Protein AF-A0A0X8IFS4-F1 (afdb_monomer_lite)

Secondary structure (DSSP, 8-state):
--S-SSEEEEEEETTTTEEEEEEEETT-EEEEEEEE-TTSSEEEEEEEEE-TTS-S--SGGGSSEEEEEEEEE-STT--EEEEE-S-TT------

Radius of gyration: 15.78 Å; chains: 1; bounding box: 37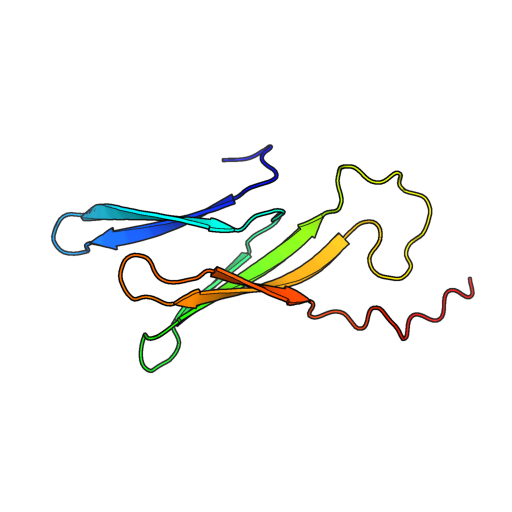×25×42 Å

InterPro domains:
  IPR011045 Nitrous oxide reductase, N-terminal [SSF50974] (5-50)
  IPR015943 WD40/YVTN repeat-like-containing domain superfamily [G3DSA:2.130.10.10] (1-95)

Foldseek 3Di:
DPDDQKDWDFDADPVVRDGPDIDIDHQWDDWDDWDADPVRQKIKIWTKGAPVVDDDDAPALQPGIFTKIWIFGRPVVTDIDIDGPDPRPPDPRDD

pLDDT: mean 92.8, std 10.48, range [56.62, 98.69]

Structure (mmCIF, N/CA/C/O backbone):
data_AF-A0A0X8IFS4-F1
#
_entry.id   AF-A0A0X8IFS4-F1
#
loop_
_atom_site.group_PDB
_atom_site.id
_atom_site.type_symbol
_atom_site.label_atom_id
_atom_site.label_alt_id
_atom_site.label_comp_id
_atom_site.label_asym_id
_atom_site.label_entity_id
_atom_site.label_seq_id
_atom_site.pdbx_PDB_ins_code
_atom_site.Cartn_x
_atom_site.Cartn_y
_atom_site.Cartn_z
_atom_site.occupancy
_atom_site.B_iso_or_equiv
_atom_site.auth_seq_id
_atom_site.auth_comp_id
_atom_site.auth_asym_id
_atom_site.auth_atom_id
_atom_site.pdbx_PDB_model_num
ATOM 1 N N . THR A 1 1 ? -7.268 9.682 -4.623 1.00 64.50 1 THR A N 1
ATOM 2 C CA . THR A 1 1 ? -7.220 10.571 -5.810 1.00 64.50 1 THR A CA 1
ATOM 3 C C . THR A 1 1 ? -6.195 10.044 -6.804 1.00 64.50 1 THR A C 1
ATOM 5 O O . THR A 1 1 ? -5.348 9.245 -6.418 1.00 64.50 1 THR A O 1
ATOM 8 N N . THR A 1 2 ? -6.292 10.414 -8.083 1.00 90.44 2 THR A N 1
ATOM 9 C CA . THR A 1 2 ? -5.339 10.022 -9.142 1.00 90.44 2 THR A CA 1
ATOM 10 C C . THR A 1 2 ? -4.207 11.052 -9.281 1.00 90.44 2 THR A C 1
ATOM 12 O O . THR A 1 2 ? -4.281 12.133 -8.699 1.00 90.44 2 THR A O 1
ATOM 15 N N . GLY A 1 3 ? -3.133 10.712 -10.009 1.00 92.56 3 GLY A N 1
ATOM 16 C CA . GLY A 1 3 ? -2.038 11.649 -10.313 1.00 92.56 3 GLY A CA 1
ATOM 17 C C . GLY A 1 3 ? -1.095 11.973 -9.146 1.00 92.56 3 GLY A C 1
ATOM 18 O O . GLY A 1 3 ? -0.507 13.050 -9.123 1.00 92.56 3 GLY A O 1
ATOM 19 N N . ARG A 1 4 ? -0.954 11.076 -8.158 1.00 95.50 4 ARG A N 1
ATOM 20 C CA . ARG A 1 4 ? -0.031 11.246 -7.021 1.00 95.50 4 ARG A CA 1
ATOM 21 C C . ARG A 1 4 ? 0.899 10.048 -6.862 1.00 95.50 4 ARG A C 1
ATOM 23 O O . ARG A 1 4 ? 0.441 8.909 -6.938 1.00 95.50 4 ARG A O 1
ATOM 30 N N . ILE A 1 5 ? 2.175 10.340 -6.599 1.00 96.38 5 ILE A N 1
ATOM 31 C CA . ILE A 1 5 ? 3.231 9.346 -6.329 1.00 96.38 5 ILE A CA 1
ATOM 32 C C . ILE A 1 5 ? 3.201 8.826 -4.887 1.00 96.38 5 ILE A C 1
ATOM 34 O O . ILE A 1 5 ? 3.707 7.750 -4.607 1.00 96.38 5 ILE A O 1
ATOM 38 N N . ASN A 1 6 ? 2.587 9.577 -3.972 1.00 97.44 6 ASN A N 1
ATOM 39 C CA . ASN A 1 6 ? 2.357 9.167 -2.593 1.00 97.44 6 ASN A CA 1
ATOM 40 C C . ASN A 1 6 ? 0.853 8.959 -2.424 1.00 97.44 6 ASN A C 1
ATOM 42 O O . ASN A 1 6 ? 0.075 9.903 -2.607 1.00 97.44 6 ASN A O 1
ATOM 46 N N . ARG A 1 7 ? 0.449 7.726 -2.123 1.00 97.81 7 ARG A N 1
ATOM 47 C CA . ARG A 1 7 ? -0.950 7.347 -1.885 1.00 97.81 7 ARG A CA 1
ATOM 48 C C . ARG A 1 7 ? -1.135 6.982 -0.423 1.00 97.81 7 ARG A C 1
ATOM 50 O O . ARG A 1 7 ? -0.158 6.818 0.303 1.00 97.81 7 ARG A O 1
ATOM 57 N N . THR A 1 8 ? -2.378 6.911 0.026 1.00 97.81 8 THR A N 1
ATOM 58 C CA . THR A 1 8 ? -2.686 6.821 1.452 1.00 97.81 8 THR A CA 1
ATOM 59 C C . THR A 1 8 ? -3.628 5.672 1.781 1.00 97.81 8 THR A C 1
ATOM 61 O O . THR A 1 8 ? -4.359 5.187 0.917 1.00 97.81 8 THR A O 1
ATOM 64 N N . VAL A 1 9 ? -3.596 5.268 3.050 1.00 98.06 9 VAL A N 1
ATOM 65 C CA . VAL A 1 9 ? -4.578 4.403 3.709 1.00 98.06 9 VAL A CA 1
ATOM 66 C C . VAL A 1 9 ? -5.168 5.192 4.873 1.00 98.06 9 VAL A C 1
ATOM 68 O O . VAL A 1 9 ? -4.419 5.714 5.703 1.00 98.06 9 VAL A O 1
ATOM 71 N N . ASP A 1 10 ? -6.494 5.275 4.924 1.00 98.31 10 ASP A N 1
ATOM 72 C CA . ASP A 1 10 ? -7.220 5.940 6.004 1.00 98.31 10 ASP A CA 1
ATOM 73 C C . ASP A 1 10 ? -7.700 4.908 7.026 1.00 98.31 10 ASP A C 1
ATOM 75 O O . ASP A 1 10 ? -8.299 3.891 6.674 1.00 98.31 10 ASP A O 1
ATOM 79 N N . PHE A 1 11 ? -7.456 5.191 8.301 1.00 98.25 11 PHE A N 1
ATOM 80 C CA . PHE A 1 11 ? -8.016 4.468 9.432 1.00 98.25 11 PHE A CA 1
ATOM 81 C C . PHE A 1 11 ? -9.251 5.223 9.912 1.00 98.25 11 PHE A C 1
ATOM 83 O O . PHE A 1 11 ? -9.184 6.416 10.220 1.00 98.25 11 PHE A O 1
ATOM 90 N N . VAL A 1 12 ? -10.383 4.526 9.963 1.00 98.25 12 VAL A N 1
ATOM 91 C CA . VAL A 1 12 ? -11.694 5.098 10.285 1.00 98.25 12 VAL A CA 1
ATOM 92 C C . VAL A 1 12 ? -12.198 4.493 11.588 1.00 98.25 12 VAL A C 1
ATOM 94 O O . VAL A 1 12 ? -12.222 3.273 11.739 1.00 98.25 12 VAL A O 1
ATOM 97 N N . ASP A 1 13 ? -12.626 5.342 12.517 1.00 97.62 13 ASP A N 1
ATOM 98 C CA . ASP A 1 13 ? -13.389 4.904 13.682 1.00 97.62 13 ASP A CA 1
ATOM 99 C C . ASP A 1 13 ? -14.821 4.564 13.255 1.00 97.62 13 ASP A C 1
ATOM 101 O O . ASP A 1 13 ? -15.563 5.420 12.771 1.00 97.62 13 ASP A O 1
ATOM 105 N N . LEU A 1 14 ? -15.217 3.307 13.451 1.00 97.00 14 LEU A N 1
ATOM 106 C CA . LEU A 1 14 ? -16.520 2.796 13.030 1.00 97.00 14 LEU A CA 1
ATOM 107 C C . LEU A 1 14 ? -17.682 3.359 13.854 1.00 97.00 14 LEU A C 1
ATOM 109 O O . LEU A 1 14 ? -18.793 3.441 13.336 1.00 97.00 14 LEU A O 1
ATOM 113 N N . ALA A 1 15 ? -17.452 3.758 15.110 1.00 98.19 15 ALA A N 1
ATOM 114 C CA . ALA A 1 15 ? -18.516 4.307 15.949 1.00 98.19 15 ALA A CA 1
ATOM 115 C C . ALA A 1 15 ? -18.932 5.710 15.486 1.00 98.19 15 ALA A C 1
ATOM 117 O O . ALA A 1 15 ? -20.110 6.061 15.532 1.00 98.19 15 ALA A O 1
ATOM 118 N N . THR A 1 16 ? -17.964 6.513 15.036 1.00 97.88 16 THR A N 1
ATOM 119 C CA . THR A 1 16 ? -18.188 7.913 14.643 1.00 97.88 16 THR A CA 1
ATOM 120 C C . THR A 1 16 ? -18.170 8.146 13.134 1.00 97.88 16 THR A C 1
ATOM 122 O O . THR A 1 16 ? -18.582 9.216 12.683 1.00 97.88 16 THR A O 1
ATOM 125 N N . GLY A 1 17 ? -17.682 7.183 12.348 1.00 97.88 17 GLY A N 1
ATOM 126 C CA . GLY A 1 17 ? -17.477 7.314 10.905 1.00 97.88 17 GLY A CA 1
ATOM 127 C C . GLY A 1 17 ? -16.374 8.306 10.526 1.00 97.88 17 GLY A C 1
ATOM 128 O O . GLY A 1 17 ? -16.321 8.754 9.380 1.00 97.88 17 GLY A O 1
ATOM 129 N N . LYS A 1 18 ? -15.515 8.702 11.473 1.00 98.25 18 LYS A N 1
ATOM 130 C CA . LYS A 1 18 ? -14.467 9.706 11.252 1.00 98.25 18 LYS A CA 1
ATOM 131 C C . LYS A 1 18 ? -13.124 9.053 10.962 1.00 98.25 18 LYS A C 1
ATOM 133 O O . LYS A 1 18 ? -12.765 8.051 11.574 1.00 98.25 18 LYS A O 1
ATOM 138 N N . ILE A 1 19 ? -12.353 9.674 10.073 1.00 98.44 19 ILE A N 1
ATOM 139 C CA . ILE A 1 19 ? -10.938 9.341 9.888 1.00 98.44 19 ILE A CA 1
ATOM 140 C C . ILE A 1 19 ? -10.195 9.738 11.166 1.00 98.44 19 ILE A C 1
ATOM 142 O O . ILE A 1 19 ? -10.246 10.898 11.576 1.00 98.44 19 ILE A O 1
ATOM 146 N N . ILE A 1 20 ? -9.525 8.772 11.787 1.00 97.88 20 ILE A N 1
ATOM 147 C CA . ILE A 1 20 ? -8.701 8.978 12.986 1.00 97.88 20 ILE A CA 1
ATOM 148 C C . ILE A 1 20 ? -7.215 9.082 12.650 1.00 97.88 20 ILE A C 1
ATOM 150 O O . ILE A 1 20 ? -6.458 9.684 13.406 1.00 97.88 20 ILE A O 1
ATOM 154 N N . GLU A 1 21 ? -6.796 8.527 11.511 1.00 98.31 21 GLU A N 1
ATOM 155 C CA . GLU A 1 21 ? -5.420 8.598 11.035 1.00 98.31 21 GLU A CA 1
ATOM 156 C C . GLU A 1 21 ? -5.373 8.379 9.517 1.00 98.31 21 GLU A C 1
ATOM 158 O O . GLU A 1 21 ? -6.061 7.509 8.991 1.00 98.31 21 GLU A O 1
ATOM 163 N N . THR A 1 22 ? -4.524 9.128 8.815 1.00 98.19 22 THR A N 1
ATOM 164 C CA . THR A 1 22 ? -4.202 8.896 7.401 1.00 98.19 22 THR A CA 1
ATOM 165 C C . THR A 1 22 ? -2.718 8.594 7.298 1.00 98.19 22 THR A C 1
ATOM 167 O O . THR A 1 22 ? -1.886 9.422 7.674 1.00 98.19 22 THR A O 1
ATOM 170 N N . ARG A 1 23 ? -2.363 7.428 6.755 1.00 98.12 23 ARG A N 1
ATOM 171 C CA . ARG A 1 23 ? -0.962 7.034 6.570 1.00 98.12 23 ARG A CA 1
ATOM 172 C C . ARG A 1 23 ? -0.570 7.013 5.115 1.00 98.12 23 ARG A C 1
ATOM 174 O O . ARG A 1 23 ? -1.307 6.525 4.265 1.00 98.12 23 ARG A O 1
ATOM 181 N N . THR A 1 24 ? 0.622 7.528 4.842 1.00 98.00 24 THR A N 1
ATOM 182 C CA . THR A 1 24 ? 1.177 7.597 3.491 1.00 98.00 24 THR A CA 1
ATOM 183 C C . THR A 1 24 ? 2.004 6.354 3.186 1.00 98.00 24 THR A C 1
ATOM 185 O O . THR A 1 24 ? 2.905 6.003 3.942 1.00 98.00 24 THR A O 1
ATOM 188 N N . ILE A 1 25 ? 1.729 5.732 2.041 1.00 98.00 25 ILE A N 1
ATOM 189 C CA . ILE A 1 25 ? 2.606 4.767 1.383 1.00 98.00 25 ILE A CA 1
ATOM 190 C C . ILE A 1 25 ? 3.369 5.543 0.307 1.00 98.00 25 ILE A C 1
ATOM 192 O O . ILE A 1 25 ? 2.812 5.928 -0.730 1.00 98.00 25 ILE A O 1
ATOM 196 N N . TYR A 1 26 ? 4.638 5.829 0.582 1.00 97.00 26 TYR A N 1
ATOM 197 C CA . TYR A 1 26 ? 5.497 6.584 -0.326 1.00 97.00 26 TYR A CA 1
ATOM 198 C C . TYR A 1 26 ? 5.786 5.799 -1.606 1.00 97.00 26 TYR A C 1
ATOM 200 O O . TYR A 1 26 ? 5.914 4.579 -1.559 1.00 97.00 26 TYR A O 1
ATOM 208 N N . GLN A 1 27 ? 5.904 6.516 -2.728 1.00 96.94 27 GLN A N 1
ATOM 209 C CA . GLN A 1 27 ? 6.223 5.942 -4.043 1.00 96.94 27 GLN A CA 1
ATOM 210 C C . GLN A 1 27 ? 5.321 4.755 -4.413 1.00 96.94 27 GLN A C 1
ATOM 212 O O . GLN A 1 27 ? 5.799 3.682 -4.753 1.00 96.94 27 GLN A O 1
ATOM 217 N N . SER A 1 28 ? 4.005 4.938 -4.336 1.00 97.69 28 SER A N 1
ATOM 218 C CA . SER A 1 28 ? 3.039 3.873 -4.598 1.00 97.69 28 SER A CA 1
ATOM 219 C C . SER A 1 28 ? 2.063 4.216 -5.719 1.00 97.69 28 SER A C 1
ATOM 221 O O . SER A 1 28 ? 1.614 5.353 -5.904 1.00 97.69 28 SER A O 1
ATOM 223 N N . ALA A 1 29 ? 1.697 3.188 -6.471 1.00 97.44 29 ALA A N 1
ATOM 224 C CA . ALA A 1 29 ? 0.706 3.207 -7.525 1.00 97.44 29 ALA A CA 1
ATOM 225 C C . ALA A 1 29 ? -0.203 1.979 -7.421 1.00 97.44 29 ALA A C 1
ATOM 227 O O . ALA A 1 29 ? 0.117 0.999 -6.758 1.00 97.44 29 ALA A O 1
ATOM 228 N N . ASN A 1 30 ? -1.370 2.069 -8.063 1.00 96.69 30 ASN A N 1
ATOM 229 C CA . ASN A 1 30 ? -2.232 0.916 -8.327 1.00 96.69 30 ASN A CA 1
ATOM 230 C C . ASN A 1 30 ? -2.521 0.015 -7.108 1.00 96.69 30 ASN A C 1
ATOM 232 O O . ASN A 1 30 ? -2.464 -1.201 -7.207 1.00 96.69 30 ASN A O 1
ATOM 236 N N . LEU A 1 31 ? -2.888 0.606 -5.963 1.00 97.75 31 LEU A N 1
ATOM 237 C CA . LEU A 1 31 ? -3.363 -0.149 -4.795 1.00 97.75 31 LEU A CA 1
ATOM 238 C C . LEU A 1 31 ? -4.649 -0.907 -5.168 1.00 97.75 31 LEU A C 1
ATOM 240 O O . LEU A 1 31 ? -5.622 -0.270 -5.588 1.00 97.75 31 LEU A O 1
ATOM 244 N N . ARG A 1 32 ? -4.656 -2.243 -5.043 1.00 96.88 32 ARG A N 1
ATOM 245 C CA . ARG A 1 32 ? -5.786 -3.097 -5.487 1.00 96.88 32 ARG A CA 1
ATOM 246 C C . ARG A 1 32 ? -6.447 -3.938 -4.403 1.00 96.88 32 ARG A C 1
ATOM 248 O O . ARG A 1 32 ? -7.646 -4.171 -4.498 1.00 96.88 32 ARG A O 1
ATOM 255 N N . GLY A 1 33 ? -5.702 -4.374 -3.399 1.00 97.50 33 GLY A N 1
ATOM 256 C CA . GLY A 1 33 ? -6.204 -5.207 -2.313 1.00 97.50 33 GLY A CA 1
ATOM 257 C C . GLY A 1 33 ? -5.798 -4.641 -0.964 1.00 97.50 33 GLY A C 1
ATOM 258 O O . GLY A 1 33 ? -4.746 -4.013 -0.847 1.00 97.50 33 GLY A O 1
ATOM 259 N N . VAL A 1 34 ? -6.637 -4.878 0.041 1.00 98.25 34 VAL A N 1
ATOM 260 C CA . VAL A 1 34 ? -6.354 -4.576 1.443 1.00 98.25 34 VAL A CA 1
ATOM 261 C C . VAL A 1 34 ? -6.860 -5.722 2.314 1.00 98.25 34 VAL A C 1
ATOM 263 O O . VAL A 1 34 ? -7.971 -6.204 2.104 1.00 98.25 34 VAL A O 1
ATOM 266 N N . SER A 1 35 ? -6.053 -6.180 3.269 1.00 98.56 35 SER A N 1
ATOM 267 C CA . SER A 1 35 ? -6.457 -7.221 4.221 1.00 98.56 35 SER A CA 1
ATOM 268 C C . SER A 1 35 ? -5.825 -6.993 5.583 1.00 98.56 35 SER A C 1
ATOM 270 O O . SER A 1 35 ? -4.682 -6.557 5.672 1.00 98.56 35 SER A O 1
ATOM 272 N N . TYR A 1 36 ? -6.548 -7.335 6.643 1.00 98.62 36 TYR A N 1
ATOM 273 C CA . TYR A 1 36 ? -5.994 -7.403 7.994 1.00 98.62 36 TYR A CA 1
ATOM 274 C C . TYR A 1 36 ? -5.315 -8.755 8.233 1.00 98.62 36 TYR A C 1
ATOM 276 O O . TYR A 1 36 ? -5.700 -9.763 7.632 1.00 98.62 36 TYR A O 1
ATOM 284 N N . THR A 1 37 ? -4.329 -8.790 9.129 1.00 98.50 37 THR A N 1
ATOM 285 C CA . THR A 1 37 ? -3.889 -10.044 9.755 1.00 98.50 37 THR A CA 1
ATOM 286 C C . THR A 1 37 ? -4.956 -10.553 10.734 1.00 98.50 37 THR A C 1
ATOM 288 O O . THR A 1 37 ? -5.723 -9.745 11.261 1.00 98.50 37 THR A O 1
ATOM 291 N N . PRO A 1 38 ? -5.036 -11.870 11.015 1.00 98.56 38 PRO A N 1
ATOM 292 C CA . PRO A 1 38 ? -6.065 -12.423 11.905 1.00 98.56 38 PRO A CA 1
ATOM 293 C C . PRO A 1 38 ? -6.063 -11.842 13.327 1.00 98.56 38 PRO A C 1
ATOM 295 O O . PRO A 1 38 ? -7.114 -11.733 13.949 1.00 98.56 38 PRO A O 1
ATOM 298 N N . ASP A 1 39 ? -4.890 -11.457 13.831 1.00 98.44 39 ASP A N 1
ATOM 299 C CA . ASP A 1 39 ? -4.708 -10.788 15.125 1.00 98.44 39 ASP A CA 1
ATOM 300 C C . ASP A 1 39 ? -4.994 -9.276 15.079 1.00 98.44 39 ASP A C 1
ATOM 302 O O . ASP A 1 39 ? -4.966 -8.600 16.105 1.00 98.44 39 ASP A O 1
ATOM 306 N N . GLY A 1 40 ? -5.249 -8.732 13.887 1.00 98.38 40 GLY A N 1
ATOM 307 C CA . GLY A 1 40 ? -5.485 -7.317 13.652 1.00 98.38 40 GLY A CA 1
ATOM 308 C C . GLY A 1 40 ? -4.258 -6.431 13.854 1.00 98.38 40 GLY A C 1
ATOM 309 O O . GLY A 1 40 ? -4.421 -5.216 13.848 1.00 98.38 40 GLY A O 1
ATOM 310 N N . ALA A 1 41 ? -3.052 -6.980 14.032 1.00 98.44 41 ALA A N 1
ATOM 311 C CA . ALA A 1 41 ? -1.840 -6.195 14.278 1.00 98.44 41 ALA A CA 1
ATOM 312 C C . ALA A 1 41 ? -1.338 -5.458 13.027 1.00 98.44 41 ALA A C 1
ATOM 314 O O . ALA A 1 41 ? -0.675 -4.423 13.147 1.00 98.44 41 ALA A O 1
ATOM 315 N N . PHE A 1 42 ? -1.675 -5.955 11.832 1.00 98.69 42 PHE A N 1
ATOM 316 C CA . PHE A 1 42 ? -1.237 -5.375 10.569 1.00 98.69 42 PHE A CA 1
ATOM 317 C C . PHE A 1 42 ? -2.354 -5.268 9.532 1.00 98.69 42 PHE A C 1
ATOM 319 O O . PHE A 1 42 ? -3.298 -6.058 9.508 1.00 98.69 42 PHE A O 1
ATOM 326 N N . VAL A 1 43 ? -2.182 -4.307 8.626 1.00 98.56 43 VAL A N 1
ATOM 327 C CA . VAL A 1 43 ? -2.902 -4.201 7.355 1.00 98.56 43 VAL A CA 1
ATOM 328 C C . VAL A 1 43 ? -1.911 -4.374 6.209 1.00 98.56 43 VAL A C 1
ATOM 330 O O . VAL A 1 43 ? -0.844 -3.763 6.193 1.00 98.56 43 VAL A O 1
ATOM 333 N N . LEU A 1 44 ? -2.286 -5.210 5.251 1.00 98.50 44 LEU A N 1
ATOM 334 C CA . LEU A 1 44 ? -1.534 -5.585 4.062 1.00 98.50 44 LEU A CA 1
ATOM 335 C C . LEU A 1 44 ? -2.179 -4.920 2.849 1.00 98.50 44 LEU A C 1
ATOM 337 O O . LEU A 1 44 ? -3.394 -5.023 2.689 1.00 98.50 44 LEU A O 1
ATOM 341 N N . VAL A 1 45 ? -1.392 -4.270 1.991 1.00 98.69 45 VAL A N 1
ATOM 342 C CA . VAL A 1 45 ? -1.884 -3.602 0.777 1.00 98.69 45 VAL A CA 1
ATOM 343 C C . VAL A 1 45 ? -1.049 -4.013 -0.430 1.00 98.69 45 VAL A C 1
ATOM 345 O O . VAL A 1 45 ? 0.160 -3.786 -0.453 1.00 98.69 45 VAL A O 1
ATOM 348 N N . THR A 1 46 ? -1.688 -4.585 -1.454 1.00 98.38 46 THR A N 1
ATOM 349 C CA . THR A 1 46 ? -1.018 -4.913 -2.725 1.00 98.38 46 THR A CA 1
ATOM 350 C C . THR A 1 46 ? -0.903 -3.660 -3.586 1.00 98.38 46 THR A C 1
ATOM 352 O O . THR A 1 46 ? -1.910 -2.978 -3.810 1.00 98.38 46 THR A O 1
ATOM 355 N N . MET A 1 47 ? 0.296 -3.359 -4.081 1.00 97.88 47 MET A N 1
ATOM 356 C CA . MET A 1 47 ? 0.588 -2.120 -4.802 1.00 97.88 47 MET A CA 1
ATOM 357 C C . MET A 1 47 ? 1.738 -2.289 -5.800 1.00 97.88 47 MET A C 1
ATOM 359 O O . MET A 1 47 ? 2.459 -3.280 -5.775 1.00 97.88 47 MET A O 1
ATOM 363 N N . GLU A 1 48 ? 1.916 -1.298 -6.664 1.00 97.44 48 GLU A N 1
ATOM 364 C CA . GLU A 1 48 ? 3.100 -1.146 -7.511 1.00 97.44 48 GLU A CA 1
ATOM 365 C C . GLU A 1 48 ? 3.954 0.021 -7.001 1.00 97.44 48 GLU A C 1
ATOM 367 O O . GLU A 1 48 ? 3.418 1.021 -6.517 1.00 97.44 48 GLU A O 1
ATOM 372 N N . GLN A 1 49 ? 5.272 -0.059 -7.173 1.00 96.44 49 GLN A N 1
ATOM 373 C CA . GLN A 1 49 ? 6.219 0.998 -6.822 1.00 96.44 49 GLN A CA 1
ATOM 374 C C . GLN A 1 49 ? 6.935 1.536 -8.078 1.00 96.44 49 GLN A C 1
ATOM 376 O O . GLN A 1 49 ? 7.914 0.934 -8.547 1.00 96.44 49 GLN A O 1
ATOM 381 N N . PRO A 1 50 ? 6.454 2.663 -8.648 1.00 96.31 50 PRO A N 1
ATOM 382 C CA . PRO A 1 50 ? 7.061 3.298 -9.815 1.00 96.31 50 PRO A CA 1
ATOM 383 C C . PRO A 1 50 ? 8.323 4.085 -9.458 1.00 96.31 50 PRO A C 1
ATOM 385 O O . PRO A 1 50 ? 8.421 4.679 -8.382 1.00 96.31 50 PRO A O 1
ATOM 388 N N . LYS A 1 51 ? 9.248 4.193 -10.415 1.00 95.75 51 LYS A N 1
ATOM 389 C CA . LYS A 1 51 ? 10.436 5.052 -10.318 1.00 95.75 51 LYS A CA 1
ATOM 390 C C . LYS A 1 51 ? 10.306 6.190 -11.321 1.0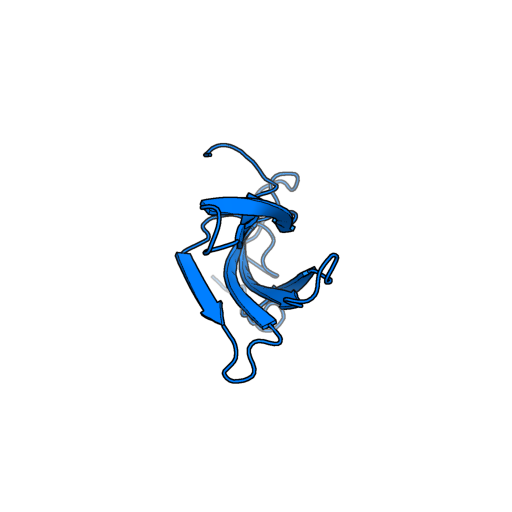0 95.75 51 LYS A C 1
ATOM 392 O O . LYS A 1 51 ? 11.063 6.325 -12.271 1.00 95.75 51 LYS A O 1
ATOM 397 N N . ASN A 1 52 ? 9.311 7.038 -11.085 1.00 95.62 52 ASN A N 1
ATOM 398 C CA . ASN A 1 52 ? 8.869 8.089 -12.007 1.00 95.62 52 ASN A CA 1
ATOM 399 C C . ASN A 1 52 ? 9.910 9.190 -12.299 1.00 95.62 52 ASN A C 1
ATOM 401 O O . ASN A 1 52 ? 9.650 10.058 -13.126 1.00 95.62 52 ASN A O 1
ATOM 405 N N . TRP A 1 53 ? 11.033 9.198 -11.579 1.00 97.00 53 TRP A N 1
ATOM 406 C CA . TRP A 1 53 ? 12.135 10.141 -11.771 1.00 97.00 53 TRP A CA 1
ATOM 407 C C . TRP A 1 53 ? 13.331 9.534 -12.512 1.00 97.00 53 TRP A C 1
ATOM 409 O O . TRP A 1 53 ? 14.269 10.262 -12.825 1.00 97.00 53 TRP A O 1
ATOM 419 N N . LEU A 1 54 ? 13.317 8.224 -12.778 1.00 95.75 54 LEU A N 1
ATOM 420 C CA . LEU A 1 54 ? 14.334 7.570 -13.593 1.00 95.75 54 LEU A CA 1
ATOM 421 C C . LEU A 1 54 ? 13.905 7.590 -15.067 1.00 95.75 54 LEU A C 1
ATOM 423 O O . LEU A 1 54 ? 12.712 7.451 -15.353 1.00 95.75 54 LEU A O 1
ATOM 427 N N . PRO A 1 55 ? 14.847 7.770 -16.011 1.00 96.62 55 PRO A N 1
ATOM 428 C CA . PRO A 1 55 ? 14.553 7.547 -17.417 1.00 96.62 55 PRO A CA 1
ATOM 429 C C . PRO A 1 55 ? 14.175 6.080 -17.642 1.00 96.62 55 PRO A C 1
ATOM 431 O O . PRO A 1 55 ? 14.645 5.187 -16.938 1.00 96.62 55 PRO A O 1
ATOM 434 N N . VAL A 1 56 ? 13.329 5.848 -18.641 1.00 95.25 56 VAL A N 1
ATOM 435 C CA . VAL A 1 56 ? 12.975 4.499 -19.080 1.00 95.25 56 VAL A CA 1
ATOM 436 C C . VAL A 1 56 ? 14.072 4.017 -20.020 1.00 95.25 56 VAL A C 1
ATOM 438 O O . VAL A 1 56 ? 14.121 4.459 -21.168 1.00 95.25 56 VAL A O 1
ATOM 441 N N . CYS A 1 57 ? 14.975 3.176 -19.522 1.00 91.25 57 CYS A N 1
ATOM 442 C CA . CYS A 1 57 ? 16.103 2.653 -20.294 1.00 91.25 57 CYS A CA 1
ATOM 443 C C . CYS A 1 57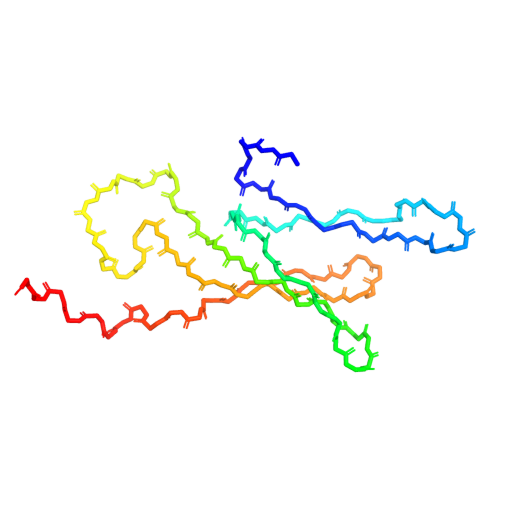 ? 16.055 1.132 -20.419 1.00 91.25 57 CYS A C 1
ATOM 445 O O . CYS A 1 57 ? 16.254 0.627 -21.512 1.00 91.25 57 CYS A O 1
ATOM 447 N N . GLU A 1 58 ? 15.761 0.437 -19.322 1.00 88.81 58 GLU A N 1
ATOM 448 C CA . GLU A 1 58 ? 15.909 -1.012 -19.183 1.00 88.81 58 GLU A CA 1
ATOM 449 C C . GLU A 1 58 ? 14.705 -1.595 -18.420 1.00 88.81 58 GLU A C 1
ATOM 451 O O . GLU A 1 58 ? 14.042 -0.891 -17.646 1.00 88.81 58 GLU A O 1
ATOM 456 N N . ALA A 1 59 ? 14.402 -2.877 -18.625 1.00 84.88 59 ALA A N 1
ATOM 457 C CA . ALA A 1 59 ? 13.334 -3.579 -17.897 1.00 84.88 59 ALA A CA 1
ATOM 458 C C . ALA A 1 59 ? 13.847 -4.231 -16.596 1.00 84.88 59 ALA A C 1
ATOM 460 O O . ALA A 1 59 ? 13.088 -4.498 -15.661 1.00 84.88 59 ALA A O 1
ATOM 461 N N . GLU A 1 60 ? 15.151 -4.455 -16.540 1.00 84.81 60 GLU A N 1
ATOM 462 C CA . GLU A 1 60 ? 15.903 -5.155 -15.518 1.00 84.81 60 GLU A CA 1
ATOM 463 C C . GLU A 1 60 ? 15.803 -4.460 -14.157 1.00 84.81 60 GLU A C 1
ATOM 465 O O . GLU A 1 60 ? 15.650 -3.238 -14.045 1.00 84.81 60 GLU A O 1
ATOM 470 N N . ASN A 1 61 ? 15.950 -5.252 -13.088 1.00 85.81 61 ASN A N 1
ATOM 471 C CA . ASN A 1 61 ? 16.023 -4.774 -11.703 1.00 85.81 61 ASN A CA 1
ATOM 472 C C . ASN A 1 61 ? 14.855 -3.860 -11.292 1.00 85.81 61 ASN A C 1
ATOM 474 O O . ASN A 1 61 ? 14.997 -3.023 -10.395 1.00 85.81 61 ASN A O 1
ATOM 478 N N . ALA A 1 62 ? 13.708 -4.000 -11.963 1.00 89.44 62 ALA A N 1
ATOM 479 C CA . ALA A 1 62 ? 12.537 -3.168 -11.755 1.00 89.44 62 ALA A CA 1
ATOM 480 C C . ALA A 1 62 ? 12.819 -1.661 -11.904 1.00 89.44 62 ALA A C 1
ATOM 482 O O . ALA A 1 62 ? 12.285 -0.862 -11.122 1.00 89.44 62 ALA A O 1
ATOM 483 N N . GLN A 1 63 ? 13.630 -1.255 -12.896 1.00 91.06 63 GLN A N 1
ATOM 484 C CA . GLN A 1 63 ? 13.950 0.161 -13.132 1.00 91.06 63 GLN A CA 1
ATOM 485 C C . GLN A 1 63 ? 12.683 1.014 -13.274 1.00 91.06 63 GLN A C 1
ATOM 487 O O . GLN A 1 63 ? 12.671 2.148 -12.808 1.00 91.06 63 GLN A O 1
ATOM 492 N N . ILE A 1 64 ? 11.613 0.475 -13.869 1.00 92.38 64 ILE A N 1
ATOM 493 C CA . ILE A 1 64 ? 10.388 1.235 -14.159 1.00 92.38 64 ILE A CA 1
ATOM 494 C C . ILE A 1 64 ? 9.326 1.002 -13.080 1.00 92.38 64 ILE A C 1
ATOM 496 O O . ILE A 1 64 ? 8.901 1.939 -12.397 1.00 92.38 64 ILE A O 1
ATOM 500 N N . PHE A 1 65 ? 8.940 -0.259 -12.888 1.00 93.12 65 PHE A N 1
ATOM 501 C CA . PHE A 1 65 ? 7.950 -0.708 -11.912 1.00 93.12 65 PHE A 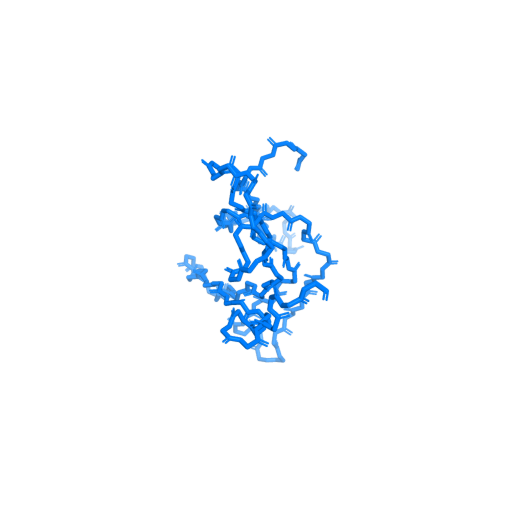CA 1
ATOM 502 C C . PHE A 1 65 ? 8.453 -1.944 -11.181 1.00 93.12 65 PHE A C 1
ATOM 504 O O . PHE A 1 65 ? 9.108 -2.788 -11.780 1.00 93.12 65 PHE A O 1
ATOM 511 N N . SER A 1 66 ? 8.109 -2.037 -9.898 1.00 94.19 66 SER A N 1
ATOM 512 C CA . SER A 1 66 ? 8.077 -3.299 -9.154 1.00 94.19 66 SER A CA 1
ATOM 513 C C . SER A 1 66 ? 6.676 -3.509 -8.583 1.00 94.19 66 SER A C 1
ATOM 515 O O . SER A 1 66 ? 5.988 -2.533 -8.274 1.00 94.19 66 SER A O 1
ATOM 517 N N . ASN A 1 67 ? 6.267 -4.759 -8.421 1.00 95.25 67 ASN A N 1
ATOM 518 C CA . ASN A 1 67 ? 5.119 -5.183 -7.640 1.00 95.25 67 ASN A CA 1
ATOM 519 C C . ASN A 1 67 ? 5.553 -5.356 -6.186 1.00 95.25 67 ASN A C 1
ATOM 521 O O . ASN A 1 67 ? 6.581 -5.964 -5.884 1.00 95.25 67 ASN A O 1
ATOM 525 N N . ASN A 1 68 ? 4.770 -4.816 -5.262 1.00 97.06 68 ASN A N 1
ATOM 526 C CA . ASN A 1 68 ? 5.149 -4.728 -3.864 1.00 97.06 68 ASN A CA 1
ATOM 527 C C . ASN A 1 68 ? 3.965 -5.024 -2.934 1.00 97.06 68 ASN A C 1
ATOM 529 O O . ASN A 1 68 ? 2.789 -4.857 -3.272 1.00 97.06 68 ASN A O 1
ATOM 533 N N . LEU A 1 69 ? 4.305 -5.393 -1.700 1.00 97.69 69 LEU A N 1
ATOM 534 C CA . LEU A 1 69 ? 3.383 -5.446 -0.574 1.00 97.69 69 LEU A CA 1
ATOM 535 C C . LEU A 1 69 ? 3.741 -4.345 0.422 1.00 97.69 69 LEU A C 1
ATOM 537 O O . LEU A 1 69 ? 4.880 -4.280 0.886 1.00 97.69 69 LEU A O 1
ATOM 541 N N . ALA A 1 70 ? 2.772 -3.500 0.768 1.00 98.44 70 ALA A N 1
ATOM 542 C CA . ALA A 1 70 ? 2.888 -2.591 1.901 1.00 98.44 70 ALA A CA 1
ATOM 543 C C . ALA A 1 70 ? 2.272 -3.226 3.156 1.00 98.44 70 ALA A C 1
ATOM 545 O O . ALA A 1 70 ? 1.214 -3.851 3.090 1.00 98.44 70 ALA A O 1
ATOM 546 N N . ILE A 1 71 ? 2.935 -3.048 4.296 1.00 98.50 71 ILE A N 1
ATOM 547 C CA . ILE A 1 71 ? 2.553 -3.567 5.611 1.00 98.50 71 ILE A CA 1
ATOM 548 C C . ILE A 1 71 ? 2.469 -2.381 6.573 1.00 98.50 71 ILE A C 1
ATOM 550 O O . ILE A 1 71 ? 3.432 -1.627 6.727 1.00 98.50 71 ILE A O 1
ATOM 554 N N . LEU A 1 72 ? 1.313 -2.200 7.208 1.00 98.69 72 LEU A N 1
ATOM 555 C CA . LEU A 1 72 ? 1.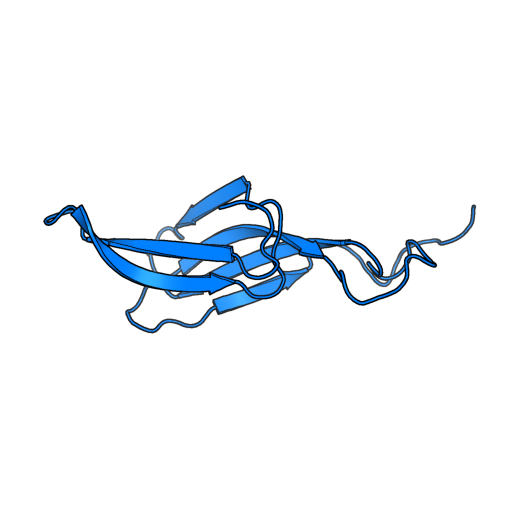035 -1.106 8.137 1.00 98.69 72 LEU A CA 1
ATOM 556 C C . LEU A 1 72 ? 0.695 -1.676 9.520 1.00 98.69 72 LEU A C 1
ATOM 558 O O . LEU A 1 72 ? -0.228 -2.474 9.625 1.00 98.69 72 LEU A O 1
ATOM 562 N N . GLU A 1 73 ? 1.383 -1.251 10.584 1.00 98.62 73 GLU A N 1
ATOM 563 C CA . GLU A 1 73 ? 1.031 -1.627 11.971 1.00 98.62 73 GLU A CA 1
ATOM 564 C C . GLU A 1 73 ? -0.275 -0.951 12.407 1.00 98.62 73 GLU A C 1
ATOM 566 O O . GLU A 1 73 ? -0.339 0.265 12.422 1.00 98.62 73 GLU A O 1
ATOM 571 N N . THR A 1 74 ? -1.311 -1.645 12.854 1.00 98.25 74 THR A N 1
ATOM 572 C CA . THR A 1 74 ? -2.625 -1.007 13.105 1.00 98.25 74 THR A CA 1
ATOM 573 C C . THR A 1 74 ? -2.686 -0.075 14.314 1.00 98.25 74 THR A C 1
ATOM 575 O O . THR A 1 74 ? -3.568 0.781 14.372 1.00 98.25 74 THR A O 1
ATOM 578 N N . LYS A 1 75 ? -1.746 -0.182 15.263 1.00 97.62 75 LYS A N 1
ATOM 579 C CA . LYS A 1 75 ? -1.654 0.732 16.415 1.00 97.62 75 LYS A CA 1
ATOM 580 C C . LYS A 1 75 ? -1.550 2.191 15.953 1.00 97.62 75 LYS A C 1
ATOM 582 O O . LYS A 1 75 ? -0.927 2.453 14.929 1.00 97.62 75 LYS A O 1
ATOM 587 N N . MET A 1 76 ? -2.104 3.131 16.720 1.00 96.81 76 MET A N 1
ATOM 588 C CA . MET A 1 76 ? -2.024 4.572 16.432 1.00 96.81 76 MET A CA 1
ATOM 589 C C . MET A 1 76 ? -0.569 5.016 16.211 1.00 96.81 76 MET A C 1
ATOM 591 O O . MET A 1 76 ? 0.304 4.675 17.013 1.00 96.81 76 MET A O 1
ATOM 595 N N . GLY A 1 77 ? -0.298 5.750 15.127 1.00 96.62 77 GLY A N 1
ATOM 596 C CA . GLY A 1 77 ? 1.067 6.154 14.761 1.00 96.62 77 GLY A CA 1
ATOM 597 C C . GLY A 1 77 ? 1.971 4.989 14.331 1.00 96.62 77 GLY A C 1
ATOM 598 O O . GLY A 1 77 ? 3.197 5.089 14.400 1.00 96.62 77 GLY A O 1
ATOM 599 N N . GLY A 1 78 ? 1.378 3.859 13.943 1.00 97.81 78 GLY A N 1
ATOM 600 C CA . GLY A 1 78 ? 2.080 2.656 13.517 1.00 97.81 78 GLY A CA 1
ATOM 601 C C . GLY A 1 78 ? 2.889 2.850 12.235 1.00 97.81 78 GLY A C 1
ATOM 60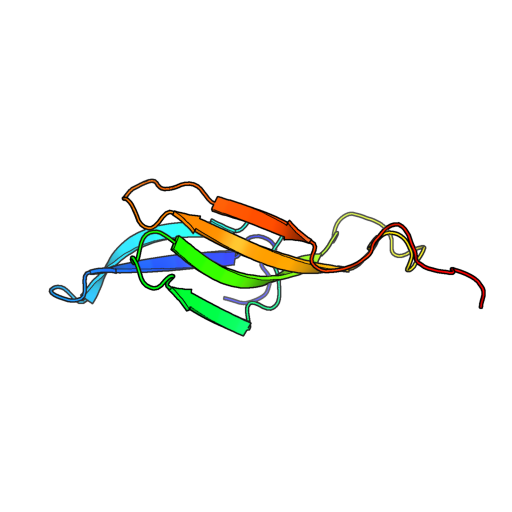2 O O . GLY A 1 78 ? 2.561 3.663 11.368 1.00 97.81 78 GLY A O 1
ATOM 603 N N . LYS A 1 79 ? 3.968 2.077 12.103 1.00 98.12 79 LYS A N 1
ATOM 604 C CA . LYS A 1 79 ? 4.895 2.188 10.973 1.00 98.12 79 LYS A CA 1
ATOM 605 C C . LYS A 1 79 ? 4.288 1.641 9.683 1.00 98.12 79 LYS A C 1
ATOM 607 O O . LYS A 1 79 ? 3.415 0.774 9.704 1.00 98.12 79 LYS A O 1
ATOM 612 N N . VAL A 1 80 ? 4.811 2.139 8.564 1.00 98.38 80 VAL A N 1
ATOM 613 C CA . VAL A 1 80 ? 4.556 1.625 7.216 1.00 98.38 80 VAL A CA 1
ATOM 614 C C . VAL A 1 80 ? 5.869 1.096 6.655 1.00 98.38 80 VAL A C 1
ATOM 616 O O . VAL A 1 80 ? 6.873 1.807 6.661 1.00 98.38 80 VAL A O 1
ATOM 619 N N . ALA A 1 81 ? 5.855 -0.141 6.175 1.00 97.69 81 ALA A N 1
ATOM 620 C CA . ALA A 1 81 ? 6.950 -0.754 5.437 1.00 97.69 81 ALA A CA 1
ATOM 621 C C . ALA A 1 81 ? 6.441 -1.245 4.080 1.00 97.69 81 ALA A C 1
ATOM 623 O O . ALA A 1 81 ? 5.266 -1.574 3.940 1.00 97.69 81 ALA A O 1
ATOM 624 N N . SER A 1 82 ? 7.332 -1.317 3.097 1.00 96.19 82 SER A N 1
ATOM 625 C CA . SER A 1 82 ? 7.047 -1.872 1.775 1.00 96.19 82 SER A CA 1
ATOM 626 C C . SER A 1 82 ? 8.139 -2.863 1.412 1.00 96.19 82 SER A C 1
ATOM 628 O O . SER A 1 82 ? 9.312 -2.596 1.671 1.00 96.19 82 SER A O 1
ATOM 630 N N . MET A 1 83 ? 7.769 -3.978 0.789 1.00 93.75 83 MET A N 1
ATOM 631 C CA . MET A 1 83 ? 8.723 -4.961 0.276 1.00 93.75 83 MET A CA 1
ATOM 632 C C . MET A 1 83 ? 8.385 -5.353 -1.166 1.00 93.75 83 MET A C 1
ATOM 634 O O . MET A 1 83 ? 7.197 -5.427 -1.498 1.00 93.75 83 MET A O 1
ATOM 638 N N . PRO A 1 84 ? 9.391 -5.553 -2.033 1.00 92.38 84 PRO A N 1
ATOM 639 C CA . PRO A 1 84 ? 9.170 -6.060 -3.381 1.00 92.38 84 PRO A CA 1
ATOM 640 C C . PRO A 1 84 ? 8.707 -7.518 -3.339 1.00 92.38 84 PRO A C 1
ATOM 642 O O . PRO A 1 84 ? 9.075 -8.269 -2.436 1.00 92.38 84 PRO A O 1
ATOM 645 N N . LEU A 1 85 ? 7.887 -7.893 -4.315 1.00 90.75 85 LEU A N 1
ATOM 646 C CA . LEU A 1 85 ? 7.447 -9.267 -4.558 1.00 90.75 85 LEU A CA 1
ATOM 647 C C . LEU A 1 85 ? 8.125 -9.882 -5.789 1.00 90.75 85 LEU A C 1
ATOM 649 O O . LEU A 1 85 ? 8.084 -11.097 -5.953 1.00 90.75 85 LEU A O 1
ATOM 653 N N . ASP A 1 86 ? 8.739 -9.057 -6.638 1.00 84.94 86 ASP A N 1
ATOM 654 C CA . ASP A 1 86 ? 9.423 -9.510 -7.844 1.00 84.94 86 ASP A CA 1
ATOM 655 C C . ASP A 1 86 ? 10.843 -10.009 -7.539 1.00 84.94 86 ASP A C 1
ATOM 657 O O . ASP A 1 86 ? 11.531 -9.512 -6.640 1.00 84.94 86 ASP A O 1
ATOM 661 N N . GLU A 1 87 ? 11.329 -10.942 -8.356 1.00 72.19 87 GLU A N 1
ATOM 662 C CA . GLU A 1 87 ? 12.713 -11.405 -8.296 1.00 72.19 87 GLU A CA 1
ATOM 663 C C . GLU A 1 87 ? 13.630 -10.481 -9.112 1.00 72.19 87 GLU A C 1
ATOM 665 O O . GLU A 1 87 ? 13.991 -10.759 -10.252 1.00 72.19 87 GLU A O 1
ATOM 670 N N . HIS A 1 88 ? 14.006 -9.344 -8.521 1.00 68.88 88 HIS A N 1
ATOM 671 C CA . HIS A 1 88 ? 14.766 -8.300 -9.224 1.00 68.88 88 HIS A CA 1
ATOM 672 C C . HIS A 1 88 ? 16.132 -8.760 -9.761 1.00 68.88 88 HIS A C 1
ATOM 674 O O . HIS A 1 88 ? 16.599 -8.206 -10.749 1.00 68.88 88 HIS A O 1
ATOM 680 N N . ASN A 1 89 ? 16.761 -9.753 -9.123 1.00 65.81 89 ASN A N 1
ATOM 681 C CA . ASN A 1 89 ? 18.154 -10.137 -9.382 1.00 65.81 89 ASN A CA 1
ATOM 682 C C . ASN A 1 89 ? 18.317 -11.357 -10.304 1.00 65.81 89 ASN A C 1
ATOM 684 O O . ASN A 1 89 ? 19.449 -11.741 -10.585 1.00 65.81 89 ASN A O 1
ATOM 688 N N . ASN A 1 90 ? 17.222 -11.988 -10.735 1.00 66.62 90 ASN A N 1
ATOM 689 C CA . ASN A 1 90 ? 17.253 -13.188 -11.577 1.00 66.62 90 ASN A CA 1
ATOM 690 C C . ASN A 1 90 ? 16.443 -12.982 -12.865 1.00 66.62 90 ASN A C 1
ATOM 692 O O . ASN A 1 90 ? 15.695 -13.854 -13.302 1.00 66.62 90 ASN A O 1
ATOM 696 N N . TYR A 1 91 ? 16.550 -11.784 -13.439 1.00 63.31 91 TYR A N 1
ATOM 697 C CA . TYR A 1 91 ? 15.971 -11.484 -14.738 1.00 63.31 91 TYR A CA 1
ATOM 698 C C . TYR A 1 91 ? 17.005 -11.799 -15.822 1.00 63.31 91 TYR A C 1
ATOM 700 O O . TYR A 1 91 ? 18.054 -11.157 -15.886 1.00 63.31 91 TYR A O 1
ATOM 708 N N . ASP A 1 92 ? 16.723 -12.805 -16.649 1.00 60.00 92 ASP A N 1
ATOM 709 C CA . ASP A 1 92 ? 17.515 -13.101 -17.841 1.00 60.00 92 ASP A CA 1
ATOM 710 C C . ASP A 1 92 ? 17.190 -12.036 -18.898 1.00 60.00 92 ASP A C 1
ATOM 712 O O . ASP A 1 92 ? 16.246 -12.177 -19.668 1.00 60.00 92 ASP A O 1
ATOM 716 N N . GLY A 1 93 ? 17.926 -10.918 -18.874 1.00 60.03 93 GLY A N 1
ATOM 717 C CA . GLY A 1 93 ? 17.801 -9.790 -19.813 1.00 60.03 93 GLY A CA 1
ATOM 718 C C . GLY A 1 93 ? 18.238 -10.111 -21.248 1.00 60.03 93 GLY A C 1
ATOM 719 O O . GLY A 1 93 ? 18.612 -9.215 -22.004 1.00 60.03 93 GLY A O 1
ATOM 720 N N . ASN A 1 94 ? 18.250 -11.391 -21.623 1.00 61.97 94 ASN A N 1
ATOM 721 C CA . ASN A 1 94 ? 18.470 -11.812 -22.995 1.00 61.97 94 ASN A CA 1
ATOM 722 C C . ASN A 1 94 ? 17.173 -11.601 -23.802 1.00 61.97 94 ASN A C 1
ATOM 724 O O . ASN A 1 94 ? 16.116 -12.071 -23.374 1.00 61.97 94 ASN A O 1
ATOM 728 N N . PRO A 1 95 ? 17.231 -10.889 -24.944 1.00 56.62 95 PRO A N 1
ATOM 729 C CA . PRO A 1 95 ? 16.082 -10.709 -25.830 1.00 56.62 95 PRO A CA 1
ATOM 730 C C . PRO A 1 95 ? 15.602 -12.017 -26.477 1.00 56.62 95 PRO A C 1
ATOM 732 O O . PRO A 1 95 ? 16.429 -12.938 -26.676 1.00 56.62 95 PRO A O 1
#

Organism: NCBI:txid265882

Sequence (95 aa):
TTGRINRTVDFVDLATGKIIETRTIYQSANLRGVSYTPDGAFVLVTMEQPKNWLPVCEAENAQIFSNNLAILETKMGGKVASMPLDEHNNYDGNP